Protein 3JS5 (pdb70)

Secondary structure (DSSP, 8-state):
-EEEEEEESSSSSHHHHHHHHHHHHHHHTT-TTTEEEEEEES--TTTTPBPPHHHHHHHHHTT-----B--B--TTHHHH-SEEEESSHHHHHHHHHHS-GGGGGGEEEGGGG-SSS--SS----TTS-HHHHHHHHHHHHHHHHHHHHHHHTT--

Solvent-accessible surface area: 7691 Å² total; p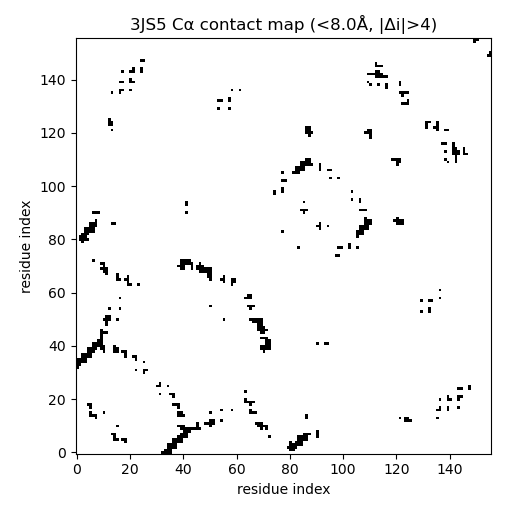er-residue (Å²): 98,45,72,0,0,0,0,2,90,12,1,9,6,7,0,1,0,0,16,10,0,0,101,78,8,5,101,83,70,164,33,84,104,84,11,98,12,41,4,0,0,15,49,61,181,44,106,51,77,91,2,16,68,72,0,76,128,2,0,160,85,68,52,24,142,5,97,13,111,2,59,25,13,74,96,53,6,4,138,79,19,49,37,0,0,1,2,18,53,108,2,43,129,71,0,35,114,97,7,64,136,123,38,70,117,28,8,54,48,0,15,99,9,27,99,107,38,198,36,105,63,0,41,72,5,81,200,44,51,77,82,28,0,57,96,0,0,49,0,0,59,19,0,0,67,25,0,1,72,65,13,75,100,60,127,67

Radius of gyration: 14.08 Å; Cα contacts (8 Å, |Δi|>4): 313; chains: 1; bounding box: 36×36×31 Å

Organism: Entamoeba histolytica (strain ATCC 30459 / HM-1:IMSS / ABRM) (NCBI:txid294381)

InterPro domains:
  IPR017867 Protein-tyrosine phosphatase, low molecular weight [PR00719] (3-20)
  IPR017867 Protein-tyrosine phosphatase, low molecular weight [PR00719] (46-62)
  IPR017867 Protein-tyrosine phosphatase, low molecular weight [PR00719] (79-94)
  IPR017867 Protein-tyrosine phosphatase, low molecular weight [PR00719] (121-136)
  IPR023485 Phosphotyrosine protein phosphatase I [PF01451] (2-152)
  IPR023485 Phosphotyrosine protein phosphatase I [SM00226] (1-149)
  IPR036196 Phosphotyrosine protein phosphatase I superfamily [SSF52788] (1-147)
  IPR052995 Low molecular weight protein-tyrosine-phosphatase [PTHR47439] (2-150)

Structure (mmCIF, N/CA/C/O backbone):
data_3JS5
#
_entry.id   3JS5
#
_cell.length_a   38.433
_cell.length_b   60.195
_cell.length_c   72.229
_cell.angle_alpha   90.000
_cell.angle_beta   90.000
_cell.angle_gamma   90.000
#
_symmetry.space_group_name_H-M   'P 21 21 21'
#
loop_
_entity.id
_entity.type
_entity.pdbx_description
1 polymer 'Protein tyrosine phosphatase'
2 non-polymer 'SODIUM ION'
3 non-polymer '4-(2-HYDROXYETHYL)-1-PIPERAZINE ETHANESULFONIC ACID'
4 water water
#
loop_
_atom_site.group_PDB
_atom_site.id
_atom_site.type_symbol
_atom_site.label_atom_id
_atom_site.label_alt_id
_atom_site.label_comp_id
_atom_site.label_asym_id
_atom_site.label_entity_id
_atom_site.label_seq_id
_atom_site.pdbx_PDB_ins_code
_atom_site.Cartn_x
_atom_site.Cartn_y
_atom_site.Cartn_z
_atom_site.occupancy
_atom_site.B_iso_or_equiv
_atom_site.auth_seq_id
_atom_site.auth_comp_id
_atom_site.auth_asym_id
_atom_site.auth_atom_id
_atom_site.pdbx_PDB_model_num
ATOM 1 N N . SER A 1 21 ? -12.582 -0.868 4.805 1.00 29.79 0 SER A N 1
ATOM 2 C CA . SER A 1 21 ? -11.831 -2.041 4.263 1.00 29.49 0 SER A CA 1
ATOM 3 C C . SER A 1 21 ? -11.711 -1.962 2.734 1.00 29.00 0 SER A C 1
ATOM 4 O O . SER A 1 21 ? -10.654 -1.581 2.214 1.00 29.83 0 SER A O 1
ATOM 7 N N . MET A 1 22 ? -12.787 -2.301 2.020 1.00 27.19 1 MET A N 1
ATOM 8 C CA . MET A 1 22 ? -12.809 -2.186 0.559 1.00 25.60 1 MET A CA 1
ATOM 9 C C . MET A 1 22 ? -13.087 -0.747 0.135 1.00 23.38 1 MET A C 1
ATOM 10 O O . MET A 1 22 ? -14.060 -0.148 0.575 1.00 22.63 1 MET A O 1
ATOM 15 N N . LYS A 1 23 ? -12.224 -0.206 -0.720 1.00 20.92 2 LYS A N 1
ATOM 16 C CA . LYS A 1 23 ? -12.267 1.209 -1.063 1.00 18.99 2 LYS A CA 1
ATOM 17 C C . LYS A 1 23 ? -12.543 1.404 -2.542 1.00 16.98 2 LYS A C 1
ATOM 18 O O . LYS A 1 23 ? -11.818 0.895 -3.397 1.00 16.37 2 LYS A O 1
ATOM 24 N N . LEU A 1 24 ? -13.600 2.154 -2.824 1.00 15.18 3 LEU A N 1
ATOM 25 C CA . LEU A 1 24 ? -14.115 2.317 -4.184 1.00 13.94 3 LEU A CA 1
ATOM 26 C C . LEU A 1 24 ? -14.005 3.776 -4.618 1.00 13.13 3 LEU A C 1
ATOM 27 O O . LEU A 1 24 ? -14.467 4.670 -3.913 1.00 13.13 3 LEU A O 1
ATOM 32 N N . LEU A 1 25 ? -13.387 4.013 -5.770 1.00 12.46 4 LEU A N 1
ATOM 33 C CA . LEU A 1 25 ? -13.213 5.369 -6.278 1.00 11.94 4 LEU A CA 1
ATOM 34 C C . LEU A 1 25 ? -13.971 5.530 -7.596 1.00 11.63 4 LEU A C 1
ATOM 35 O O . LEU A 1 25 ? -13.809 4.731 -8.517 1.00 11.50 4 LEU A O 1
ATOM 40 N N . PHE A 1 26 ? -14.787 6.571 -7.669 1.00 11.01 5 PHE A N 1
ATOM 41 C CA . PHE A 1 26 ? -15.573 6.868 -8.858 1.00 10.62 5 PHE A CA 1
ATOM 42 C C . PHE A 1 26 ? -15.007 8.101 -9.502 1.00 10.54 5 PHE A C 1
ATOM 43 O O . PHE A 1 26 ? -14.783 9.109 -8.834 1.00 10.15 5 PHE A O 1
ATOM 51 N N . VAL A 1 27 ? -14.743 8.013 -10.797 1.00 10.69 6 VAL A N 1
ATOM 52 C CA . VAL A 1 27 ? -13.978 9.059 -11.466 1.00 11.34 6 VAL A CA 1
ATOM 53 C C . VAL A 1 27 ? -14.699 9.588 -12.685 1.00 11.64 6 VAL A C 1
ATOM 54 O O . VAL A 1 27 ? -15.084 8.813 -13.560 1.00 11.96 6 VAL A O 1
ATOM 58 N N . CYS A 1 28 ? -14.877 10.909 -12.744 1.00 11.47 7 CYS A N 1
ATOM 59 C CA . CYS A 1 28 ? -15.274 11.562 -13.981 1.00 11.62 7 CYS A CA 1
ATOM 60 C C . CYS A 1 28 ? -14.220 12.608 -14.374 1.00 11.96 7 CYS A C 1
ATOM 61 O O . CYS A 1 28 ? -13.057 12.484 -14.001 1.00 11.47 7 CYS A O 1
ATOM 64 N N . LEU A 1 29 ? -14.631 13.611 -15.146 1.00 12.01 8 LEU A N 1
ATOM 65 C CA . LEU A 1 29 ? -13.719 14.642 -15.631 1.00 11.74 8 LEU A CA 1
ATOM 66 C C . LEU A 1 29 ? -13.533 15.759 -14.608 1.00 11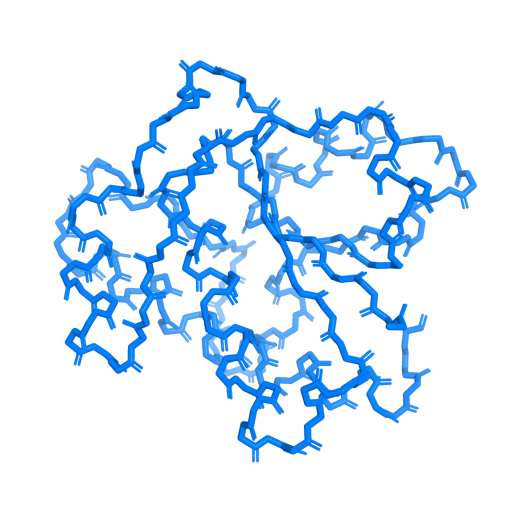.52 8 LEU A C 1
ATOM 67 O O . LEU A 1 29 ? -12.409 16.071 -14.209 1.00 11.43 8 LEU A O 1
ATOM 72 N N . GLY A 1 30 ? -14.641 16.360 -14.192 1.00 11.38 9 GLY A N 1
ATOM 73 C CA . GLY A 1 30 ? -14.596 17.508 -13.294 1.00 11.13 9 GLY A CA 1
ATOM 74 C C . GLY A 1 30 ? -14.850 17.198 -11.827 1.00 10.84 9 GLY A C 1
ATOM 75 O O . GLY A 1 30 ? -14.603 18.044 -10.969 1.00 10.78 9 GLY A O 1
ATOM 76 N N . ASN A 1 31 ? -15.347 15.996 -11.536 1.00 10.65 10 ASN A N 1
ATOM 77 C CA . ASN A 1 31 ? -15.765 15.622 -10.176 1.00 10.97 10 ASN A CA 1
ATOM 78 C C . ASN A 1 31 ? -16.773 16.644 -9.611 1.00 11.13 10 ASN A C 1
ATOM 79 O O . ASN A 1 31 ? -16.780 16.921 -8.406 1.00 11.21 10 ASN A O 1
ATOM 84 N N . ILE A 1 32 ? -17.616 17.199 -10.488 1.00 10.91 11 ILE A N 1
ATOM 85 C CA . ILE A 1 32 ? -18.710 18.082 -10.041 1.00 10.64 11 ILE A CA 1
ATOM 86 C C . ILE A 1 32 ? -20.117 17.594 -10.411 1.00 10.81 11 ILE A C 1
ATOM 87 O O . ILE A 1 32 ? -21.087 17.983 -9.758 1.00 10.91 11 ILE A O 1
ATOM 92 N N . CYS A 1 33 ? -20.239 16.764 -11.453 1.00 10.29 12 CYS A N 1
ATOM 93 C CA . CYS A 1 33 ? -21.546 16.198 -11.794 1.00 10.18 12 CYS A CA 1
ATOM 94 C C . CYS A 1 33 ? -21.616 14.690 -11.569 1.00 9.54 12 CYS A C 1
ATOM 95 O O . CYS A 1 33 ? -22.264 14.230 -10.632 1.00 9.67 12 CYS A O 1
ATOM 98 N N . ARG A 1 34 ? -20.925 13.935 -12.413 1.00 8.94 13 ARG A N 1
ATOM 99 C CA . ARG A 1 34 ? -21.154 12.502 -12.502 1.00 8.79 13 ARG A CA 1
ATOM 100 C C . ARG A 1 34 ? -20.609 11.698 -11.323 1.00 8.49 13 ARG A C 1
ATOM 101 O O . ARG A 1 34 ? -21.354 10.952 -10.682 1.00 7.77 13 ARG A O 1
ATOM 109 N N . SER A 1 35 ? -19.325 11.856 -11.021 1.00 8.37 14 SER A N 1
ATOM 110 C CA . SER A 1 35 ? -18.738 10.998 -10.009 1.00 8.70 14 SER A CA 1
ATOM 111 C C . SER A 1 35 ? -19.216 11.307 -8.589 1.00 8.35 14 SER A C 1
ATOM 112 O O . SER A 1 35 ? -19.299 10.383 -7.792 1.00 8.14 14 SER A O 1
ATOM 115 N N . PRO A 1 36 ? -19.542 12.592 -8.274 1.00 8.46 15 PRO A N 1
ATOM 116 C CA . PRO A 1 36 ? -20.193 12.837 -6.972 1.00 8.73 15 PRO A CA 1
ATOM 117 C C . PRO A 1 36 ? -21.533 12.098 -6.847 1.00 9.09 15 PRO A C 1
ATOM 118 O O . PRO A 1 36 ? -21.880 11.631 -5.756 1.00 8.79 15 PRO A O 1
ATOM 122 N N . ALA A 1 37 ? -22.275 12.002 -7.956 1.00 8.73 16 ALA A N 1
ATOM 123 C CA . ALA A 1 37 ? -23.539 11.280 -7.953 1.00 8.78 16 ALA A CA 1
ATOM 124 C C . ALA A 1 37 ? -23.281 9.781 -7.836 1.00 9.18 16 ALA A C 1
ATOM 125 O O . ALA A 1 37 ? -24.011 9.081 -7.126 1.00 8.78 16 ALA A O 1
ATOM 127 N N . ALA A 1 38 ? -22.230 9.296 -8.511 1.00 9.27 17 ALA A N 1
ATOM 128 C CA . ALA A 1 38 ? -21.815 7.890 -8.394 1.00 9.97 17 ALA A CA 1
ATOM 129 C C . ALA A 1 38 ? -21.476 7.546 -6.941 1.00 10.30 17 ALA A C 1
ATOM 130 O O . ALA A 1 38 ? -21.871 6.502 -6.433 1.00 10.91 17 ALA A O 1
ATOM 132 N N . GLU A 1 39 ? -20.729 8.426 -6.282 1.00 10.37 18 GLU A N 1
ATOM 133 C CA . GLU A 1 39 ? -20.403 8.231 -4.873 1.00 9.78 18 GLU A CA 1
ATOM 134 C C . GLU A 1 39 ? -21.663 8.164 -4.005 1.00 9.54 18 GLU A C 1
ATOM 135 O O . GLU A 1 39 ? -21.789 7.265 -3.157 1.00 9.72 18 GLU A O 1
ATOM 141 N N . ALA A 1 40 ? -22.588 9.104 -4.217 1.00 8.99 19 ALA A N 1
ATOM 142 C CA . ALA A 1 40 ? -23.815 9.157 -3.428 1.00 8.82 19 ALA A CA 1
ATOM 143 C C . ALA A 1 40 ? -24.685 7.924 -3.669 1.00 9.10 19 ALA A C 1
ATOM 144 O O . ALA A 1 40 ? -25.174 7.313 -2.720 1.00 8.75 19 ALA A O 1
ATOM 146 N N . VAL A 1 41 ? -24.854 7.550 -4.936 1.00 8.85 20 VAL A N 1
ATOM 147 C CA . VAL A 1 41 ? -25.685 6.389 -5.271 1.00 9.66 20 VAL A CA 1
ATOM 148 C C . VAL A 1 41 ? -25.074 5.109 -4.688 1.00 9.79 20 VAL A C 1
ATOM 149 O O . VAL A 1 41 ? -25.786 4.310 -4.056 1.00 9.84 20 VAL A O 1
ATOM 153 N N . MET A 1 42 ? -23.764 4.937 -4.874 1.00 9.96 21 MET A N 1
ATOM 154 C CA . MET A 1 42 ? -23.069 3.757 -4.358 1.00 10.83 21 MET A CA 1
ATOM 155 C C . MET A 1 42 ? -23.140 3.667 -2.832 1.00 10.83 21 MET A C 1
ATOM 156 O O . MET A 1 42 ? -23.382 2.588 -2.294 1.00 10.33 21 MET A O 1
ATOM 161 N N . LYS A 1 43 ? -22.939 4.793 -2.144 1.00 10.94 22 LYS A N 1
ATOM 162 C CA . LYS A 1 43 ? -23.107 4.834 -0.689 1.00 11.40 22 LYS A CA 1
ATOM 163 C C . LYS A 1 43 ? -24.487 4.335 -0.277 1.00 11.92 22 LYS A C 1
ATOM 164 O O . LYS A 1 43 ? -24.612 3.558 0.681 1.00 11.56 22 LYS A O 1
ATOM 170 N N . LYS A 1 44 ? -25.521 4.785 -0.993 1.00 12.18 23 LYS A N 1
ATOM 171 C CA . LYS A 1 44 ? -26.894 4.369 -0.705 1.00 13.14 23 LYS A CA 1
ATOM 172 C C . LYS A 1 44 ? -27.097 2.874 -0.932 1.00 12.71 23 LYS A C 1
ATOM 173 O O . LYS A 1 44 ? -27.720 2.200 -0.116 1.00 12.42 23 LYS A O 1
ATOM 179 N N . VAL A 1 45 ? -26.590 2.363 -2.054 1.00 13.25 24 VAL A N 1
ATOM 180 C CA . VAL A 1 45 ? -26.712 0.943 -2.370 1.00 13.32 24 VAL A CA 1
ATOM 181 C C . VAL A 1 45 ? -26.053 0.115 -1.263 1.00 13.77 24 VAL A C 1
ATOM 182 O O . VAL A 1 45 ? -26.638 -0.847 -0.754 1.00 13.46 24 VAL A O 1
ATOM 186 N N . ILE A 1 46 ? -24.848 0.516 -0.875 1.00 13.91 25 ILE A N 1
ATOM 187 C CA . ILE A 1 46 ? -24.119 -0.147 0.203 1.00 14.81 25 ILE A CA 1
ATOM 188 C C . ILE A 1 46 ? -24.905 -0.129 1.531 1.00 15.50 25 ILE A C 1
ATOM 189 O O . ILE A 1 46 ? -25.008 -1.156 2.224 1.00 15.45 25 ILE A O 1
ATOM 194 N N . GLN A 1 47 ? -25.459 1.029 1.881 1.00 16.09 26 GLN A N 1
ATOM 195 C CA . GLN A 1 47 ? -26.316 1.133 3.070 1.00 16.97 26 GLN A CA 1
ATOM 196 C C . GLN A 1 47 ? -27.544 0.217 2.968 1.00 17.33 26 GLN A C 1
ATOM 197 O O . GLN A 1 47 ? -27.889 -0.478 3.936 1.00 16.76 26 GLN A O 1
ATOM 203 N N . ASN A 1 48 ? -28.193 0.223 1.802 1.00 17.70 27 ASN A N 1
ATOM 204 C CA . ASN A 1 48 ? -29.348 -0.641 1.545 1.00 18.85 27 ASN A CA 1
ATOM 205 C C . ASN A 1 48 ? -29.012 -2.129 1.760 1.00 19.61 27 ASN A C 1
ATOM 206 O O . ASN A 1 48 ? -29.825 -2.892 2.303 1.00 19.81 27 ASN A O 1
ATOM 211 N N . HIS A 1 49 ? -27.803 -2.523 1.358 1.00 19.96 28 HIS A N 1
ATOM 212 C CA . HIS A 1 49 ? -27.341 -3.902 1.520 1.00 20.66 28 HIS A CA 1
ATOM 213 C C . HIS A 1 49 ? -26.657 -4.168 2.878 1.00 20.75 28 HIS A C 1
ATOM 214 O O . HIS A 1 49 ? -26.079 -5.231 3.080 1.00 20.67 28 HIS A O 1
ATOM 221 N N . HIS A 1 50 ? -26.731 -3.198 3.790 1.00 21.07 29 HIS A N 1
ATOM 222 C CA . HIS A 1 50 ? -26.115 -3.274 5.132 1.00 21.45 29 HIS A CA 1
ATOM 223 C C . HIS A 1 50 ? -24.604 -3.563 5.131 1.00 21.17 29 HIS A C 1
ATOM 224 O O . HIS A 1 50 ? -24.098 -4.343 5.941 1.00 20.57 29 HIS A O 1
ATOM 231 N N . LEU A 1 51 ? -23.884 -2.900 4.231 1.00 20.64 30 LEU A N 1
ATOM 232 C CA . LEU A 1 51 ? -22.456 -3.149 4.057 1.00 20.51 30 LEU A CA 1
ATOM 233 C C . LEU A 1 51 ? -21.602 -1.909 4.322 1.00 20.74 30 LEU A C 1
ATOM 234 O O . LEU A 1 51 ? -20.440 -1.856 3.923 1.00 20.27 30 LEU A O 1
ATOM 239 N N . THR A 1 52 ? -22.173 -0.924 5.015 1.00 21.39 31 THR A N 1
ATOM 240 C CA . THR A 1 52 ? -21.480 0.350 5.271 1.00 22.26 31 THR A CA 1
ATOM 241 C C . THR A 1 52 ? -20.142 0.195 5.987 1.00 22.48 31 THR A C 1
ATOM 242 O O . THR A 1 52 ? -19.198 0.919 5.680 1.00 22.73 31 THR A O 1
ATOM 246 N N . GLU A 1 53 ? -20.058 -0.752 6.921 1.00 22.70 32 GLU A N 1
ATOM 247 C CA . GLU A 1 53 ? -18.808 -1.032 7.640 1.00 23.02 32 GLU A CA 1
ATOM 248 C C . GLU A 1 53 ? -17.705 -1.579 6.725 1.00 22.97 32 GLU A C 1
ATOM 249 O O . GLU A 1 53 ? -16.523 -1.361 6.975 1.00 23.35 32 GLU A O 1
ATOM 251 N N . LYS A 1 54 ? -18.102 -2.261 5.654 1.00 22.62 33 LYS A N 1
ATOM 252 C CA . LYS A 1 54 ? -17.167 -2.945 4.748 1.00 22.34 33 LYS A CA 1
ATOM 253 C C . LYS A 1 54 ? -16.622 -2.083 3.590 1.00 21.93 33 LYS A C 1
ATOM 254 O O . LYS A 1 54 ? -15.520 -2.338 3.096 1.00 22.35 33 LYS A O 1
ATOM 260 N N . TYR A 1 55 ? -17.394 -1.092 3.146 1.00 20.97 34 TYR A N 1
ATOM 261 C CA . TYR A 1 55 ? -17.009 -0.276 1.989 1.00 20.23 34 TYR A CA 1
ATOM 262 C C . TYR A 1 55 ? -16.855 1.207 2.301 1.00 20.07 34 TYR A C 1
ATOM 263 O O . TYR A 1 55 ? -17.589 1.775 3.128 1.00 20.39 34 TYR A O 1
ATOM 272 N N . ILE A 1 56 ? -15.879 1.820 1.639 1.00 18.75 35 ILE A N 1
ATOM 273 C CA . ILE A 1 56 ? -15.710 3.266 1.647 1.00 17.97 35 ILE A CA 1
ATOM 274 C C . ILE A 1 56 ? -15.724 3.736 0.195 1.00 16.60 35 ILE A C 1
ATOM 275 O O . ILE A 1 56 ? -15.055 3.155 -0.661 1.00 16.18 35 ILE A O 1
ATOM 280 N N . CYS A 1 57 ? -16.497 4.783 -0.073 1.00 15.00 36 CYS A N 1
ATOM 281 C CA . CYS A 1 57 ? -16.575 5.342 -1.415 1.00 13.65 36 CYS A CA 1
ATOM 282 C C . CYS A 1 57 ? -15.969 6.720 -1.445 1.00 12.36 36 CYS A C 1
ATOM 283 O O . CYS A 1 57 ? -16.066 7.478 -0.481 1.00 11.67 36 CYS A O 1
ATOM 286 N N . ASP A 1 58 ? -15.372 7.055 -2.578 1.00 11.65 37 ASP A N 1
ATOM 287 C CA . ASP A 1 58 ? -14.873 8.410 -2.801 1.00 11.63 37 ASP A CA 1
ATOM 288 C C . ASP A 1 58 ? -15.047 8.706 -4.282 1.00 11.14 37 ASP A C 1
ATOM 289 O O . ASP A 1 58 ? -15.389 7.819 -5.066 1.00 11.22 37 ASP A O 1
ATOM 294 N N . SER A 1 59 ? -14.844 9.955 -4.664 1.00 11.14 38 SER A N 1
ATOM 295 C CA . SER A 1 59 ? -14.848 10.309 -6.074 1.00 11.34 38 SER A CA 1
ATOM 296 C C . SER A 1 59 ? -13.743 11.321 -6.351 1.00 11.65 38 SER A C 1
ATOM 297 O O . SER A 1 59 ? -13.231 11.973 -5.434 1.00 12.02 38 SER A O 1
ATOM 300 N N . ALA A 1 60 ? -13.364 11.431 -7.617 1.00 11.50 39 ALA A N 1
ATOM 301 C CA . ALA A 1 60 ? -12.310 12.353 -8.036 1.00 11.68 39 ALA A CA 1
ATOM 302 C C . ALA A 1 60 ? -12.457 12.602 -9.523 1.00 11.69 39 ALA A C 1
ATOM 303 O O . ALA A 1 60 ? -13.205 11.902 -10.198 1.00 11.74 39 ALA A O 1
ATOM 305 N N . GLY A 1 61 ? -11.739 13.594 -10.034 1.00 12.44 40 GLY A N 1
ATOM 306 C CA . GLY A 1 61 ? -11.808 13.929 -11.452 1.00 13.25 40 GLY A CA 1
ATOM 307 C C . GLY A 1 61 ? -10.438 13.777 -12.066 1.00 13.83 40 GLY A C 1
ATOM 308 O O . GLY A 1 61 ? -9.421 13.937 -11.380 1.00 13.81 40 GLY A O 1
ATOM 309 N N . THR A 1 62 ? -10.403 13.457 -13.355 1.00 13.92 41 THR A N 1
ATOM 310 C CA . THR A 1 62 ? -9.138 13.394 -14.075 1.00 14.39 41 THR A CA 1
ATOM 311 C C . THR A 1 62 ? -8.509 14.796 -14.202 1.00 15.11 41 THR A C 1
ATOM 312 O O . THR A 1 62 ? -7.280 14.932 -14.339 1.00 15.21 41 THR A O 1
ATOM 316 N N . CYS A 1 63 ? -9.360 15.822 -14.148 1.00 15.40 42 CYS A N 1
ATOM 317 C CA . CYS A 1 63 ? -8.947 17.218 -14.320 1.00 16.46 42 CYS A CA 1
ATOM 318 C C . CYS A 1 63 ? -9.095 17.978 -13.008 1.00 16.06 42 CYS A C 1
ATOM 319 O O . CYS A 1 63 ? -10.037 17.728 -12.248 1.00 15.86 42 CYS A O 1
ATOM 322 N N . SER A 1 64 ? -8.176 18.909 -12.745 1.00 15.96 43 SER A N 1
ATOM 323 C CA . SER A 1 64 ? -8.200 19.665 -11.497 1.00 15.81 43 SER A CA 1
ATOM 324 C C . SER A 1 64 ? -8.810 21.057 -11.644 1.00 15.73 43 SER A C 1
ATOM 325 O O . SER A 1 64 ? -8.764 21.851 -10.706 1.00 15.96 43 SER A O 1
ATOM 328 N N . TYR A 1 65 ? -9.384 21.362 -12.808 1.00 15.35 44 TYR A N 1
ATOM 329 C CA . TYR A 1 65 ? -9.860 22.726 -13.063 1.00 14.73 44 TYR A CA 1
ATOM 330 C C . TYR A 1 65 ? -10.885 23.172 -12.019 1.00 14.67 44 TYR A C 1
ATOM 331 O O . TYR A 1 65 ? -10.852 24.329 -11.551 1.00 13.92 44 TYR A O 1
ATOM 340 N N . HIS A 1 66 ? -11.772 22.245 -11.639 1.00 13.76 45 HIS A N 1
ATOM 341 C CA . HIS A 1 66 ? -12.837 22.530 -10.681 1.00 13.86 45 HIS A CA 1
ATOM 342 C C . HIS A 1 66 ? -12.479 22.204 -9.228 1.00 13.75 45 HIS A C 1
ATOM 343 O O . HIS A 1 66 ? -13.339 22.264 -8.357 1.00 13.90 45 HIS A O 1
ATOM 350 N N . GLU A 1 67 ? -11.222 21.862 -8.963 1.00 13.81 46 GLU A N 1
ATOM 351 C CA . GLU A 1 67 ? -10.801 21.475 -7.617 1.00 14.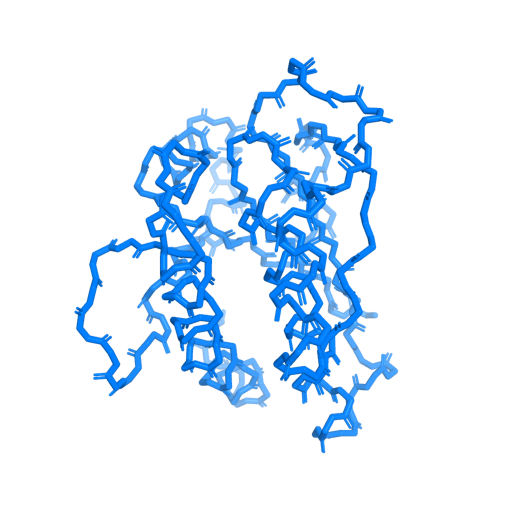22 46 GLU A CA 1
ATOM 352 C C . GLU A 1 67 ? -11.281 22.487 -6.569 1.00 14.18 46 GLU A C 1
ATOM 353 O O . GLU A 1 67 ? -11.111 23.694 -6.747 1.00 13.18 46 GLU A O 1
ATOM 359 N N . GLY A 1 68 ? -11.887 21.987 -5.491 1.00 14.20 47 GLY A N 1
ATOM 360 C CA . GLY A 1 68 ? -12.369 22.843 -4.396 1.00 14.33 47 GLY A CA 1
ATOM 361 C C . GLY A 1 68 ? -13.839 23.216 -4.525 1.00 14.88 47 GLY A C 1
ATOM 362 O O . GLY A 1 68 ? -14.432 23.780 -3.602 1.00 14.51 47 GLY A O 1
ATOM 363 N N . GLN A 1 69 ? -14.428 22.892 -5.674 1.00 14.35 48 GLN A N 1
ATOM 364 C CA . GLN A 1 69 ? -15.796 23.285 -6.006 1.00 14.97 48 GLN A CA 1
ATOM 365 C C . GLN A 1 69 ? -16.842 22.284 -5.487 1.00 14.45 48 GLN A C 1
ATOM 366 O O . GLN A 1 69 ? -16.653 21.077 -5.597 1.00 13.86 48 GLN A O 1
ATOM 372 N N . GLN A 1 70 ? -17.916 22.810 -4.905 1.00 13.67 49 GLN A N 1
ATOM 373 C CA . GLN A 1 70 ? -19.115 22.055 -4.544 1.00 14.29 49 GLN A CA 1
ATOM 374 C C . GLN A 1 70 ? -19.711 21.360 -5.772 1.00 13.36 49 GLN A C 1
ATOM 375 O O . GLN A 1 70 ? -19.597 21.875 -6.899 1.00 11.97 49 GLN A O 1
ATOM 381 N N . ALA A 1 71 ? -20.377 20.221 -5.551 1.00 11.68 50 ALA A N 1
ATOM 382 C CA . ALA A 1 71 ? -21.084 19.543 -6.628 1.00 11.15 50 ALA A CA 1
ATOM 383 C C . ALA A 1 71 ? -22.040 20.510 -7.319 1.00 11.10 50 ALA A C 1
ATOM 384 O O . ALA A 1 71 ? -22.599 21.408 -6.684 1.00 10.24 50 ALA A O 1
ATOM 386 N N . ASP A 1 72 ? -22.210 20.316 -8.620 1.00 10.85 51 ASP A N 1
ATOM 387 C CA . ASP A 1 72 ? -23.121 21.118 -9.427 1.00 11.30 51 ASP A CA 1
ATOM 388 C C . ASP A 1 72 ? -24.522 21.165 -8.792 1.00 11.25 51 ASP A C 1
ATOM 389 O O . ASP A 1 72 ? -25.089 20.121 -8.441 1.00 10.57 51 ASP A O 1
ATOM 394 N N . SER A 1 73 ? -25.059 22.380 -8.628 1.00 10.94 52 SER A N 1
ATOM 395 C CA . SER A 1 73 ? -26.346 22.594 -7.973 1.00 10.89 52 SER A CA 1
ATOM 396 C C . SER A 1 73 ? -27.487 21.796 -8.620 1.00 10.75 52 SER A C 1
ATOM 397 O O . SER A 1 73 ? -28.395 21.350 -7.923 1.00 10.45 52 SER A O 1
ATOM 400 N N . ARG A 1 74 ? -27.432 21.607 -9.942 1.00 10.66 53 ARG A N 1
ATOM 401 C CA . ARG A 1 74 ? -28.457 20.834 -10.642 1.00 10.98 53 ARG A CA 1
ATOM 402 C C . ARG A 1 74 ? -28.383 19.364 -10.257 1.00 10.67 53 ARG A C 1
ATOM 403 O O . ARG A 1 74 ? -29.422 18.698 -10.099 1.00 10.61 53 ARG A O 1
ATOM 411 N N . MET A 1 75 ? -27.164 18.854 -10.088 1.00 10.82 54 MET A N 1
ATOM 412 C CA . MET A 1 75 ? -27.006 17.455 -9.693 1.00 10.74 54 MET A CA 1
ATOM 413 C C . MET A 1 75 ? -27.426 17.283 -8.241 1.00 10.73 54 MET A C 1
ATOM 414 O O . MET A 1 75 ? -28.039 16.266 -7.886 1.00 11.29 54 MET A O 1
ATOM 419 N N . ARG A 1 76 ? -27.126 18.274 -7.406 1.00 10.56 55 ARG A N 1
ATOM 420 C CA . ARG A 1 76 ? -27.593 18.225 -6.026 1.00 11.22 55 ARG A CA 1
ATOM 421 C C . ARG A 1 76 ? -29.131 18.216 -5.990 1.00 10.59 55 ARG A C 1
ATOM 422 O O . ARG A 1 76 ? -29.726 17.403 -5.276 1.00 10.40 55 ARG A O 1
ATOM 430 N N . LYS A 1 77 ? -29.762 19.079 -6.791 1.00 10.53 56 LYS A N 1
ATOM 431 C CA . LYS A 1 77 ? -31.236 19.180 -6.846 1.00 10.14 56 LYS A CA 1
ATOM 432 C C . LYS A 1 77 ? -31.890 17.889 -7.367 1.00 10.30 56 LYS A C 1
ATOM 433 O O . LYS A 1 77 ? -32.788 17.321 -6.725 1.00 9.53 56 LYS A O 1
ATOM 439 N N . VAL A 1 78 ? -31.444 17.440 -8.538 1.00 10.04 57 VAL A N 1
ATOM 440 C CA . VAL A 1 78 ? -31.923 16.178 -9.105 1.00 10.58 57 VAL A CA 1
ATOM 441 C C . VAL A 1 78 ? -31.589 14.997 -8.168 1.00 10.18 57 VAL A C 1
ATOM 442 O O . VAL A 1 78 ? -32.422 14.116 -7.938 1.00 10.10 57 VAL A O 1
ATOM 446 N N . GLY A 1 79 ? -30.387 15.006 -7.601 1.00 10.45 58 GLY A N 1
ATOM 447 C CA . GLY A 1 79 ? -29.992 13.978 -6.636 1.00 10.15 58 GLY A CA 1
ATOM 448 C C . GLY A 1 79 ? -30.982 13.879 -5.492 1.00 10.26 58 GLY A C 1
ATOM 449 O O . GLY A 1 79 ? -31.455 12.784 -5.152 1.00 10.12 58 GLY A O 1
ATOM 450 N N . LYS A 1 80 ? -31.317 15.030 -4.915 1.00 10.03 59 LYS A N 1
ATOM 451 C CA . LYS A 1 80 ? -32.231 15.068 -3.783 1.00 10.04 59 LYS A CA 1
ATOM 452 C C . LYS A 1 80 ? -33.600 14.532 -4.183 1.00 10.25 59 LYS A C 1
ATOM 453 O O . LYS A 1 80 ? -34.187 13.727 -3.458 1.00 10.47 59 LYS A O 1
ATOM 459 N N . SER A 1 81 ? -34.098 14.964 -5.337 1.00 10.37 60 SER A N 1
ATOM 460 C CA . SER A 1 81 ? -35.419 14.525 -5.789 1.00 11.25 60 SER A CA 1
ATOM 461 C C . SER A 1 81 ? -35.442 13.008 -6.029 1.00 11.22 60 SER A C 1
ATOM 462 O O . SER A 1 81 ? -36.504 12.390 -5.955 1.00 11.74 60 SER A O 1
ATOM 465 N N . ARG A 1 82 ? -34.270 12.416 -6.272 1.00 10.31 61 ARG A N 1
ATOM 466 C CA . ARG A 1 82 ? -34.164 10.984 -6.539 1.00 10.75 61 ARG A CA 1
ATOM 467 C C . ARG A 1 82 ? -33.824 10.197 -5.272 1.00 11.06 61 ARG A C 1
ATOM 468 O O . ARG A 1 82 ? -33.735 8.974 -5.303 1.00 11.25 61 ARG A O 1
ATOM 476 N N . GLY A 1 83 ? -33.659 10.910 -4.158 1.00 11.26 62 GLY A N 1
ATOM 477 C CA . GLY A 1 83 ? -33.416 10.279 -2.865 1.00 11.97 62 GLY A CA 1
ATOM 478 C C . GLY A 1 83 ? -31.954 10.160 -2.445 1.00 12.22 62 GLY A C 1
ATOM 479 O O . GLY A 1 83 ? -31.630 9.332 -1.585 1.00 12.12 62 GLY A O 1
ATOM 480 N N . TYR A 1 84 ? -31.073 10.968 -3.045 1.00 11.68 63 TYR A N 1
ATOM 481 C CA . TYR A 1 84 ? -29.630 10.916 -2.757 1.00 12.37 63 TYR A CA 1
ATOM 482 C C . TYR A 1 84 ? -29.129 12.242 -2.223 1.00 12.66 63 TYR A C 1
ATOM 483 O O . TYR A 1 84 ? -29.665 13.305 -2.557 1.00 12.75 63 TYR A O 1
ATOM 492 N N . GLN A 1 85 ? -28.091 12.164 -1.396 1.00 12.64 64 GLN A N 1
ATOM 493 C CA . GLN A 1 85 ? -27.419 13.339 -0.875 1.00 13.06 64 GLN A CA 1
ATOM 494 C C . GLN A 1 85 ? -26.112 13.531 -1.643 1.00 12.67 64 GLN A C 1
ATOM 495 O O . GLN A 1 85 ? -25.095 12.889 -1.350 1.00 12.08 64 GLN A O 1
ATOM 501 N N . VAL A 1 86 ? -26.149 14.374 -2.667 1.00 12.44 65 VAL A N 1
ATOM 502 C CA . VAL A 1 86 ? -24.940 14.608 -3.463 1.00 13.19 65 VAL A CA 1
ATOM 503 C C . VAL A 1 86 ? -24.173 15.729 -2.786 1.00 13.65 65 VAL A C 1
ATOM 504 O O . VAL A 1 86 ? -24.598 16.888 -2.772 1.00 13.67 65 VAL A O 1
ATOM 508 N N . ASP A 1 87 ? -23.058 15.361 -2.179 1.00 14.21 66 ASP A N 1
ATOM 509 C CA . ASP A 1 87 ? -22.299 16.311 -1.396 1.00 15.81 66 ASP A CA 1
ATOM 510 C C . ASP A 1 87 ? -20.839 15.967 -1.578 1.00 15.67 66 ASP A C 1
ATOM 511 O O . ASP A 1 87 ? -20.338 15.009 -0.999 1.00 16.93 66 ASP A O 1
ATOM 516 N N . SER A 1 88 ? -20.183 16.702 -2.457 1.00 15.45 67 SER A N 1
ATOM 517 C CA A SER A 1 88 ? -18.769 16.484 -2.741 0.50 14.69 67 SER A CA 1
ATOM 518 C CA B SER A 1 88 ? -18.766 16.492 -2.686 0.50 15.26 67 SER A CA 1
ATOM 519 C C . SER A 1 88 ? -18.072 17.820 -2.912 1.00 14.71 67 SER A C 1
ATOM 520 O O . SER A 1 88 ? -18.712 18.822 -3.249 1.00 14.92 67 SER A O 1
ATOM 525 N N . ILE A 1 89 ? -16.765 17.810 -2.694 1.00 14.30 68 ILE A N 1
ATOM 526 C CA . ILE A 1 89 ? -15.886 18.913 -3.030 1.00 14.14 68 ILE A CA 1
ATOM 527 C C . ILE A 1 89 ? -14.951 18.327 -4.083 1.00 13.30 68 ILE A C 1
ATOM 528 O O . ILE A 1 89 ? -14.245 17.354 -3.810 1.00 12.75 68 ILE A O 1
ATOM 533 N N . SER A 1 90 ? -14.967 18.893 -5.288 1.00 12.86 69 SER A N 1
ATOM 534 C CA . SER A 1 90 ? -14.162 18.378 -6.397 1.00 12.89 69 SER A CA 1
ATOM 535 C C . SER A 1 90 ? -12.692 18.194 -6.039 1.00 12.90 69 SER A C 1
ATOM 536 O O . SER A 1 90 ? -12.074 19.067 -5.434 1.00 12.94 69 SER A O 1
ATOM 539 N N . ARG A 1 91 ? -12.137 17.044 -6.406 1.00 13.43 70 ARG A N 1
ATOM 540 C CA . ARG A 1 91 ? -10.712 16.808 -6.235 1.00 13.67 70 ARG A CA 1
ATOM 541 C C . ARG A 1 91 ? -10.164 16.033 -7.423 1.00 13.67 70 ARG A C 1
ATOM 542 O O . ARG A 1 91 ? -10.903 15.256 -8.054 1.00 13.50 70 ARG A O 1
ATOM 550 N N . PRO A 1 92 ? -8.870 16.250 -7.741 1.00 13.75 71 PRO A N 1
ATOM 551 C CA . PRO A 1 92 ? -8.268 15.518 -8.835 1.00 14.15 71 PRO A CA 1
ATOM 552 C C . PRO A 1 92 ? -7.786 14.152 -8.390 1.00 14.48 71 PRO A C 1
ATOM 553 O O . PRO A 1 92 ? -7.477 13.944 -7.206 1.00 14.56 71 PRO A O 1
ATOM 557 N N . VAL A 1 93 ? -7.723 13.234 -9.346 1.00 14.23 72 VAL A N 1
ATOM 558 C CA . VAL A 1 93 ? -7.064 11.957 -9.138 1.00 14.74 72 VAL A CA 1
ATOM 559 C C . VAL A 1 93 ? -5.570 12.230 -8.895 1.00 14.87 72 VAL A C 1
ATOM 560 O O . VAL A 1 93 ? -4.942 13.010 -9.622 1.00 13.87 72 VAL A O 1
ATOM 564 N N . VAL A 1 94 ? -5.017 11.591 -7.870 1.00 15.28 73 VAL A N 1
ATOM 565 C CA . VAL A 1 94 ? -3.573 11.666 -7.614 1.00 15.97 73 VAL A CA 1
ATOM 566 C C . VAL A 1 94 ? -2.978 10.277 -7.779 1.00 16.47 73 VAL A C 1
ATOM 567 O O . VAL A 1 94 ? -3.715 9.279 -7.750 1.00 15.96 73 VAL A O 1
ATOM 571 N N . SER A 1 95 ? -1.654 10.195 -7.940 1.00 16.63 74 SER A N 1
ATOM 572 C CA . SER A 1 95 ? -1.015 8.908 -8.222 1.00 16.87 74 SER A CA 1
ATOM 573 C C . SER A 1 95 ? -1.307 7.834 -7.171 1.00 17.24 74 SER A C 1
ATOM 574 O O . SER A 1 95 ? -1.443 6.659 -7.514 1.00 17.12 74 SER A O 1
ATOM 577 N N . SER A 1 96 ? -1.423 8.233 -5.907 1.00 17.49 75 SER A N 1
ATOM 578 C CA . SER A 1 96 ? -1.653 7.267 -4.822 1.00 18.77 75 SER A CA 1
ATOM 579 C C . SER A 1 96 ? -3.045 6.623 -4.845 1.00 18.86 75 SER A C 1
ATOM 580 O O . SER A 1 96 ? -3.269 5.599 -4.195 1.00 19.21 75 SER A O 1
ATOM 583 N N . ASP A 1 97 ? -3.977 7.222 -5.584 1.00 19.17 76 ASP A N 1
ATOM 584 C CA . ASP A 1 97 ? -5.307 6.626 -5.753 1.00 18.85 76 ASP A CA 1
ATOM 585 C C . ASP A 1 97 ? -5.240 5.238 -6.380 1.00 19.12 76 ASP A C 1
ATOM 586 O O . ASP A 1 97 ? -6.034 4.364 -6.031 1.00 18.33 76 ASP A O 1
ATOM 591 N N . PHE A 1 98 ? -4.282 5.037 -7.287 1.00 19.56 77 PHE A N 1
ATOM 592 C CA . PHE A 1 98 ? -4.121 3.756 -7.988 1.00 20.36 77 PHE A CA 1
ATOM 593 C C . PHE A 1 98 ? -3.665 2.648 -7.050 1.00 20.52 77 PHE A C 1
ATOM 594 O O . PHE A 1 98 ? -3.976 1.469 -7.263 1.00 20.82 77 PHE A O 1
ATOM 602 N N . LYS A 1 99 ? -2.947 3.041 -6.004 1.00 20.45 78 LYS A N 1
ATOM 603 C CA . LYS A 1 99 ? -2.459 2.107 -4.999 1.00 20.71 78 LYS A CA 1
ATOM 604 C C . LYS A 1 99 ? -3.472 1.944 -3.870 1.00 20.31 78 LYS A C 1
ATOM 605 O O . LYS A 1 99 ? -3.730 0.830 -3.435 1.00 20.68 78 LYS A O 1
ATOM 611 N N . ASN A 1 100 ? -4.050 3.053 -3.416 1.00 20.20 79 ASN A N 1
ATOM 612 C CA . ASN A 1 100 ? -4.870 3.065 -2.200 1.00 20.15 79 ASN A CA 1
ATOM 613 C C . ASN A 1 100 ? -6.310 2.567 -2.363 1.00 19.89 79 ASN A C 1
ATOM 614 O O . ASN A 1 100 ? -6.864 1.973 -1.439 1.00 20.40 79 ASN A O 1
ATOM 619 N N . PHE A 1 101 ? -6.910 2.797 -3.526 1.00 18.97 80 PHE A N 1
ATOM 620 C CA . PHE A 1 101 ? -8.233 2.237 -3.803 1.00 17.90 80 PHE A CA 1
ATOM 621 C C . PHE A 1 101 ? -8.161 0.815 -4.377 1.00 17.73 80 PHE A C 1
ATOM 622 O O . PHE A 1 101 ? -7.202 0.462 -5.074 1.00 17.53 80 PHE A O 1
ATOM 630 N N . ASP A 1 102 ? -9.173 0.010 -4.059 1.00 17.12 81 ASP A N 1
ATOM 631 C CA . ASP A 1 102 ? -9.252 -1.381 -4.490 1.00 16.97 81 ASP A CA 1
ATOM 632 C C . ASP A 1 102 ? -9.797 -1.490 -5.903 1.00 16.80 81 ASP A C 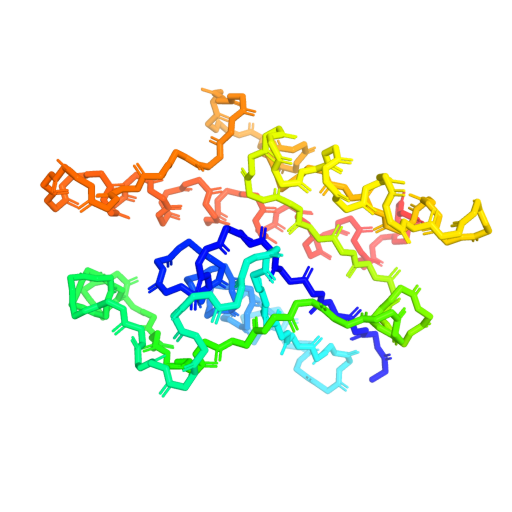1
ATOM 633 O O . ASP A 1 102 ? -9.348 -2.331 -6.689 1.00 16.57 81 ASP A O 1
ATOM 638 N N . TYR A 1 103 ? -10.799 -0.656 -6.196 1.00 16.00 82 TYR A N 1
ATOM 639 C CA . TYR A 1 103 ? -11.411 -0.575 -7.506 1.00 15.60 82 TYR A CA 1
ATOM 640 C C . TYR A 1 103 ? -11.688 0.880 -7.856 1.00 15.09 82 TYR A C 1
ATOM 641 O O . TYR A 1 103 ? -11.997 1.699 -6.976 1.00 14.75 82 TYR A O 1
ATOM 650 N N . ILE A 1 104 ? -11.554 1.185 -9.145 1.00 14.45 83 ILE A N 1
ATOM 651 C CA . ILE A 1 104 ? -11.721 2.531 -9.668 1.00 13.49 83 ILE A CA 1
ATOM 652 C C . ILE A 1 104 ? -12.652 2.469 -10.882 1.00 13.50 83 ILE A C 1
ATOM 653 O O . ILE A 1 104 ? -12.425 1.690 -11.802 1.00 13.46 83 ILE A O 1
ATOM 658 N N . PHE A 1 105 ? -13.700 3.294 -10.869 1.00 13.05 84 PHE A N 1
ATOM 659 C CA . PHE A 1 105 ? -14.761 3.249 -11.868 1.00 12.80 84 PHE A CA 1
ATOM 660 C C . PHE A 1 105 ? -14.865 4.536 -12.669 1.00 13.11 84 PHE A C 1
ATOM 661 O O . PHE A 1 105 ? -15.148 5.611 -12.114 1.00 13.39 84 PHE A O 1
ATOM 669 N N . ALA A 1 106 ? -14.646 4.413 -13.977 1.00 12.83 85 ALA A N 1
ATOM 670 C CA . ALA A 1 106 ? -14.665 5.550 -14.889 1.00 12.99 85 ALA A CA 1
ATOM 671 C C . ALA A 1 106 ? -16.082 5.796 -15.400 1.00 12.94 85 ALA A C 1
ATOM 672 O O . ALA A 1 106 ? -16.800 4.853 -15.745 1.00 13.12 85 ALA A O 1
ATOM 674 N N . MET A 1 107 ? -16.478 7.064 -15.441 1.00 12.90 86 MET A N 1
ATOM 675 C CA . MET A 1 107 ? -17.831 7.413 -15.869 1.00 13.49 86 MET A CA 1
ATOM 676 C C . MET A 1 107 ? -17.986 7.269 -17.386 1.00 13.65 86 MET A C 1
ATOM 677 O O . MET A 1 107 ? -19.020 6.811 -17.874 1.00 13.86 86 MET A O 1
ATOM 682 N N . ASP A 1 108 ? -16.952 7.642 -18.128 1.00 14.30 87 ASP A N 1
ATOM 683 C CA . ASP A 1 108 ? -16.985 7.472 -19.582 1.00 14.25 87 ASP A CA 1
ATOM 684 C C . ASP A 1 108 ? -15.651 6.933 -20.134 1.00 14.65 87 ASP A C 1
ATOM 685 O O . ASP A 1 108 ? -14.697 6.719 -19.377 1.00 14.25 87 ASP A O 1
ATOM 690 N N . ASN A 1 109 ? -15.595 6.711 -21.446 1.00 14.81 88 ASN A N 1
ATOM 691 C CA . ASN A 1 109 ? -14.395 6.173 -22.083 1.00 15.40 88 ASN A CA 1
ATOM 692 C C . ASN A 1 109 ? -13.191 7.100 -21.949 1.00 15.33 88 ASN A C 1
ATOM 693 O O . ASN A 1 109 ? -12.079 6.641 -21.705 1.00 15.42 88 ASN A O 1
ATOM 698 N N . ASP A 1 110 ? -13.421 8.402 -22.097 1.00 15.74 89 ASP A N 1
ATOM 699 C CA . ASP A 1 110 ? -12.361 9.392 -21.891 1.00 15.91 89 ASP A CA 1
ATOM 700 C C . ASP A 1 110 ? -11.716 9.231 -20.517 1.00 15.42 89 ASP A C 1
ATOM 701 O O . ASP A 1 110 ? -10.487 9.149 -20.415 1.00 14.55 89 ASP A O 1
ATOM 706 N N . ASN A 1 111 ? -12.545 9.174 -19.465 1.00 15.31 90 ASN A N 1
ATOM 707 C CA . ASN A 1 111 ? -12.040 8.992 -18.097 1.00 15.04 90 ASN A CA 1
ATOM 708 C C . ASN A 1 111 ? -11.249 7.691 -17.975 1.00 15.35 90 ASN A C 1
ATOM 709 O O . ASN A 1 111 ? -10.198 7.658 -17.357 1.00 15.38 90 ASN A O 1
ATOM 714 N N . TYR A 1 112 ? -11.789 6.630 -18.570 1.00 16.01 91 TYR A N 1
ATOM 715 C CA . TYR A 1 112 ? -11.211 5.290 -18.521 1.00 17.03 91 TYR A CA 1
ATOM 716 C C . TYR A 1 112 ? -9.780 5.238 -19.072 1.00 17.40 91 TYR A C 1
ATOM 717 O O . TYR A 1 112 ? -8.864 4.742 -18.407 1.00 16.76 91 TYR A O 1
ATOM 726 N N . TYR A 1 113 ? -9.598 5.762 -20.281 1.00 18.50 92 TYR A N 1
ATOM 727 C CA . TYR A 1 113 ? -8.279 5.780 -20.915 1.00 19.70 92 TYR A CA 1
ATOM 728 C C . TYR A 1 113 ? -7.292 6.729 -20.241 1.00 19.84 92 TYR A C 1
ATOM 729 O O . TYR A 1 113 ? -6.107 6.414 -20.147 1.00 19.91 92 TYR A O 1
ATOM 738 N N . GLU A 1 114 ? -7.788 7.867 -19.757 1.00 20.33 93 GLU A N 1
ATOM 739 C CA . GLU A 1 114 ? -6.989 8.796 -18.949 1.00 21.01 93 GLU A CA 1
ATOM 740 C C . GLU A 1 114 ? -6.438 8.128 -17.702 1.00 20.59 93 GLU A C 1
ATOM 741 O O . GLU A 1 114 ? -5.244 8.217 -17.418 1.00 20.46 93 GLU A O 1
ATOM 747 N N . LEU A 1 115 ? -7.322 7.467 -16.961 1.00 20.29 94 LEU A N 1
ATOM 748 C CA . LEU A 1 115 ? -6.926 6.667 -15.807 1.00 20.20 94 LEU A CA 1
ATOM 749 C C . LEU A 1 115 ? -5.879 5.605 -16.168 1.00 20.29 94 LEU A C 1
ATOM 750 O O . LEU A 1 115 ? -4.863 5.485 -15.485 1.00 20.26 94 LEU A O 1
ATOM 755 N N . LEU A 1 116 ? -6.130 4.846 -17.237 1.00 20.68 95 LEU A N 1
ATOM 756 C CA . LEU A 1 116 ? -5.223 3.773 -17.659 1.00 21.11 95 LEU A CA 1
ATOM 757 C C . LEU A 1 116 ? -3.864 4.316 -18.095 1.00 21.82 95 LEU A C 1
ATOM 758 O O . LEU A 1 116 ? -2.829 3.688 -17.857 1.00 21.89 95 LEU A O 1
ATOM 763 N N . ASP A 1 117 ? -3.888 5.484 -18.732 1.00 22.39 96 ASP A N 1
ATOM 764 C CA . ASP A 1 117 ? -2.681 6.174 -19.171 1.00 23.38 96 ASP A CA 1
ATOM 765 C C . ASP A 1 117 ? -1.772 6.514 -17.991 1.00 23.50 96 ASP A C 1
ATOM 766 O O . ASP A 1 117 ? -0.546 6.519 -18.126 1.00 23.09 96 ASP A O 1
ATOM 771 N N . ARG A 1 118 ? -2.388 6.788 -16.841 1.00 23.80 97 ARG A N 1
ATOM 772 C CA . ARG A 1 118 ? -1.683 7.246 -15.650 1.00 24.31 97 ARG A CA 1
ATOM 773 C C . ARG A 1 118 ? -1.445 6.129 -14.640 1.00 24.41 97 ARG A C 1
ATOM 774 O O . ARG A 1 118 ? -0.666 6.285 -13.696 1.00 24.59 97 ARG A O 1
ATOM 782 N N . CYS A 1 119 ? -2.092 4.993 -14.855 1.00 24.58 98 CYS A N 1
ATOM 783 C CA . CYS A 1 119 ? -2.027 3.891 -13.902 1.00 24.90 98 CYS A CA 1
ATOM 784 C C . CYS A 1 119 ? -0.839 2.950 -14.158 1.00 25.21 98 CYS A C 1
ATOM 785 O O . CYS A 1 119 ? -0.671 2.449 -15.278 1.00 25.14 98 CYS A O 1
ATOM 788 N N . PRO A 1 120 ? -0.019 2.704 -13.114 1.00 25.53 99 PRO A N 1
ATOM 789 C CA . PRO A 1 120 ? 1.018 1.677 -13.196 1.00 25.93 99 PRO A CA 1
ATOM 790 C C . PRO A 1 120 ? 0.402 0.341 -13.600 1.00 26.35 99 PRO A C 1
ATOM 791 O O . PRO A 1 120 ? -0.747 0.050 -13.232 1.00 26.24 99 PRO A O 1
ATOM 795 N N . GLU A 1 121 ? 1.164 -0.446 -14.354 1.00 26.42 100 GLU A N 1
ATOM 796 C CA . GLU A 1 121 ? 0.701 -1.710 -14.927 1.00 26.91 100 GLU A CA 1
ATOM 797 C C . GLU A 1 121 ? 0.113 -2.662 -13.878 1.00 26.80 100 GLU A C 1
ATOM 798 O O . GLU A 1 121 ? -0.848 -3.395 -14.153 1.00 26.58 100 GLU A O 1
ATOM 804 N N . GLN A 1 122 ? 0.696 -2.636 -12.680 1.00 26.42 101 GLN A N 1
ATOM 805 C CA . GLN A 1 122 ? 0.327 -3.563 -11.614 1.00 26.40 101 GLN A CA 1
ATOM 806 C C . GLN A 1 122 ? -1.025 -3.236 -10.975 1.00 25.85 101 GLN A C 1
ATOM 807 O O . GLN A 1 122 ? -1.579 -4.062 -10.252 1.00 25.91 101 GLN A O 1
ATOM 813 N N . TYR A 1 123 ? -1.540 -2.034 -11.229 1.00 25.04 102 TYR A N 1
ATOM 814 C CA . TYR A 1 123 ? -2.847 -1.632 -10.687 1.00 24.59 102 TYR A CA 1
ATOM 815 C C . TYR A 1 123 ? -3.918 -1.472 -11.765 1.00 23.78 102 TYR A C 1
ATOM 816 O O . TYR A 1 123 ? -5.072 -1.184 -11.447 1.00 23.16 102 TYR A O 1
ATOM 825 N N . LYS A 1 124 ? -3.545 -1.668 -13.030 1.00 23.08 103 LYS A N 1
ATOM 826 C CA . LYS A 1 124 ? -4.481 -1.454 -14.137 1.00 22.80 103 LYS A CA 1
ATOM 827 C C . LYS A 1 124 ? -5.742 -2.306 -14.039 1.00 22.27 103 LYS A C 1
ATOM 828 O O . LYS A 1 124 ? -6.810 -1.894 -14.505 1.00 21.98 103 LYS A O 1
ATOM 834 N N . GLN A 1 125 ? -5.618 -3.476 -13.415 1.00 21.37 104 GLN A N 1
ATOM 835 C CA . GLN A 1 125 ? -6.748 -4.395 -13.270 1.00 21.41 104 GLN A CA 1
ATOM 836 C C . GLN A 1 125 ? -7.840 -3.855 -12.325 1.00 20.02 104 GLN A C 1
ATOM 837 O O . GLN A 1 125 ? -8.953 -4.368 -12.310 1.00 19.91 104 GLN A O 1
ATOM 843 N N . LYS A 1 126 ? -7.502 -2.827 -11.546 1.00 19.12 105 LYS A N 1
ATOM 844 C CA . LYS A 1 126 ? -8.449 -2.173 -10.630 1.00 17.75 105 LYS A CA 1
ATOM 845 C C . LYS A 1 126 ? -9.476 -1.302 -11.348 1.00 17.41 105 LYS A C 1
ATOM 846 O O . LYS A 1 126 ? -10.528 -0.978 -10.786 1.00 17.43 105 LYS A O 1
ATOM 852 N N . ILE A 1 127 ? -9.151 -0.901 -12.572 1.00 17.14 106 ILE A N 1
ATOM 853 C CA . ILE A 1 127 ? -9.917 0.110 -13.297 1.00 16.54 106 ILE A CA 1
ATOM 854 C C . ILE A 1 127 ? -10.988 -0.513 -14.185 1.00 16.46 106 ILE A C 1
ATOM 855 O O . ILE A 1 127 ? -10.712 -1.400 -14.997 1.00 15.99 106 ILE A O 1
ATOM 860 N N . PHE A 1 128 ? -12.206 -0.008 -14.030 1.00 15.70 107 PHE A N 1
ATOM 861 C CA . PHE A 1 128 ? -13.353 -0.492 -14.773 1.00 15.50 107 PHE A CA 1
ATOM 862 C C . PHE A 1 128 ? -14.158 0.674 -15.330 1.00 15.20 107 PHE A C 1
ATOM 863 O O . PHE A 1 128 ? -14.139 1.779 -14.778 1.00 14.87 107 PHE A O 1
ATOM 871 N N . LYS A 1 129 ? -14.877 0.417 -16.415 1.00 14.70 108 LYS A N 1
ATOM 872 C CA . LYS A 1 129 ? -15.910 1.339 -16.868 1.00 14.73 108 LYS A CA 1
ATOM 873 C C . LYS A 1 129 ? -17.130 1.117 -15.988 1.00 14.62 108 LYS A C 1
ATOM 874 O O . LYS A 1 129 ? -17.570 -0.027 -15.812 1.00 14.87 108 LYS A O 1
ATOM 880 N N . MET A 1 130 ? -17.676 2.199 -15.440 1.00 13.83 109 MET A N 1
ATOM 881 C CA . MET A 1 130 ? -18.923 2.120 -14.665 1.00 13.41 109 MET A CA 1
ATOM 882 C C . MET A 1 130 ? -20.004 1.357 -15.418 1.00 12.90 109 MET A C 1
ATOM 883 O O . MET A 1 130 ? -20.691 0.508 -14.832 1.00 12.45 109 MET A O 1
ATOM 888 N N . VAL A 1 131 ? -20.153 1.649 -16.715 1.00 12.40 110 VAL A N 1
ATOM 889 C CA . VAL A 1 131 ? -21.256 1.070 -17.476 1.00 12.31 110 VAL A CA 1
ATOM 890 C C . VAL A 1 131 ? -21.119 -0.441 -17.706 1.00 12.60 110 VAL A C 1
ATOM 891 O O . VAL A 1 131 ? -22.086 -1.103 -18.093 1.00 12.22 110 VAL A O 1
ATOM 895 N N . ASP A 1 132 ? -19.926 -0.986 -17.477 1.00 12.45 111 ASP A N 1
ATOM 896 C CA . ASP A 1 132 ? -19.736 -2.417 -17.655 1.00 12.70 111 ASP A CA 1
ATOM 897 C C . ASP A 1 132 ? -20.415 -3.213 -16.543 1.00 12.42 111 ASP A C 1
ATOM 898 O O . ASP A 1 132 ? -20.367 -4.433 -16.540 1.00 11.90 111 ASP A O 1
ATOM 903 N N . PHE A 1 133 ? -21.064 -2.499 -15.614 1.00 11.84 112 PHE A N 1
ATOM 904 C CA . PHE A 1 133 ? -21.901 -3.110 -14.579 1.00 11.49 112 PHE A CA 1
ATOM 905 C C . PHE A 1 133 ? -23.399 -2.880 -14.806 1.00 11.65 112 PHE A C 1
ATOM 906 O O . PHE A 1 133 ? -24.219 -3.366 -14.039 1.00 11.49 112 PHE A O 1
ATOM 914 N N . CYS A 1 134 ? -23.760 -2.168 -15.874 1.00 12.03 113 CYS A N 1
ATOM 915 C CA . CYS A 1 134 ? -25.178 -2.040 -16.261 1.00 12.30 113 CYS A CA 1
ATOM 916 C C . CYS A 1 134 ? -25.761 -3.362 -16.739 1.00 12.80 113 CYS A C 1
ATOM 917 O O . CYS A 1 134 ? -25.145 -4.065 -17.540 1.00 12.83 113 CYS A O 1
ATOM 920 N N . THR A 1 135 ? -26.961 -3.681 -16.263 1.00 12.82 114 THR A N 1
ATOM 921 C CA . THR A 1 135 ? -27.644 -4.897 -16.688 1.00 13.22 114 THR A CA 1
ATOM 922 C C . THR A 1 135 ? -28.981 -4.573 -17.345 1.00 13.43 114 THR A C 1
ATOM 923 O O . THR A 1 135 ? -29.639 -5.460 -17.887 1.00 12.71 114 THR A O 1
ATOM 927 N N . THR A 1 136 ? -29.388 -3.305 -17.290 1.00 13.56 115 THR A N 1
ATOM 928 C CA . THR A 1 136 ? -30.707 -2.923 -17.788 1.00 14.12 115 THR A CA 1
ATOM 929 C C . THR A 1 136 ? -30.601 -1.844 -18.845 1.00 13.69 115 THR A C 1
ATOM 930 O O . THR A 1 136 ? -31.100 -1.995 -19.963 1.00 13.45 115 THR A O 1
ATOM 934 N N . ILE A 1 137 ? -29.947 -0.74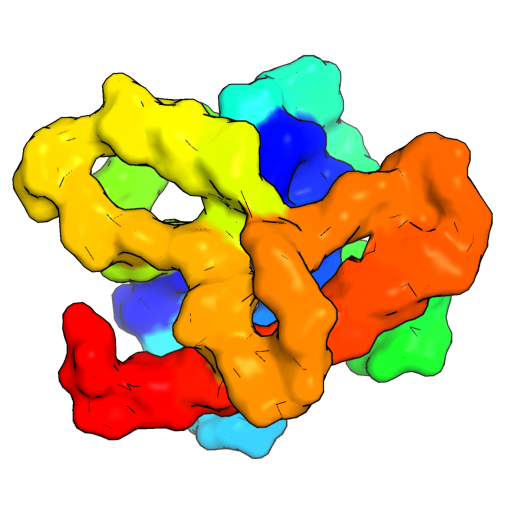9 -18.483 1.00 13.70 116 ILE A N 1
ATOM 935 C CA . ILE A 1 137 ? -29.777 0.351 -19.413 1.00 13.95 116 ILE A CA 1
ATOM 936 C C . ILE A 1 137 ? -28.635 0.031 -20.372 1.00 14.02 116 ILE A C 1
ATOM 937 O O . ILE A 1 137 ? -27.517 -0.276 -19.951 1.00 14.30 116 ILE A O 1
ATOM 942 N N . LYS A 1 138 ? -28.930 0.099 -21.664 1.00 13.74 117 LYS A N 1
ATOM 943 C CA . LYS A 1 138 ? -27.914 -0.104 -22.686 1.00 13.74 117 LYS A CA 1
ATOM 944 C C . LYS A 1 138 ? -27.322 1.261 -22.987 1.00 13.52 117 LYS A C 1
ATOM 945 O O . LYS A 1 138 ? -28.002 2.141 -23.521 1.00 13.21 117 LYS A O 1
ATOM 951 N N . THR A 1 139 ? -26.063 1.435 -22.598 1.00 13.11 118 THR A N 1
ATOM 952 C CA . THR A 1 139 ? -25.358 2.706 -22.754 1.00 13.23 118 THR A CA 1
ATOM 953 C C . THR A 1 139 ? -23.850 2.431 -22.798 1.00 13.27 118 THR A C 1
ATOM 954 O O . THR A 1 139 ? -23.372 1.486 -22.175 1.00 13.57 118 THR A O 1
ATOM 958 N N . THR A 1 140 ? -23.106 3.253 -23.527 1.00 12.93 119 THR A N 1
ATOM 959 C CA . THR A 1 140 ? -21.662 3.075 -23.602 1.00 13.12 119 THR A CA 1
ATOM 960 C C . THR A 1 140 ? -20.929 3.899 -22.548 1.00 12.88 119 THR A C 1
ATOM 961 O O . THR A 1 140 ? -19.713 3.742 -22.364 1.00 12.86 119 THR A O 1
ATOM 965 N N . GLU A 1 141 ? -21.657 4.780 -21.862 1.00 12.97 120 GLU A N 1
ATOM 966 C CA . GLU A 1 141 ? -21.043 5.711 -20.914 1.00 12.97 120 GLU A CA 1
ATOM 967 C C . GLU A 1 141 ? -22.078 6.297 -19.956 1.00 12.44 120 GLU A C 1
ATOM 968 O O . GLU A 1 141 ? -23.279 6.215 -20.197 1.00 12.45 120 GLU A O 1
ATOM 974 N N . VAL A 1 142 ? -21.595 6.904 -18.882 1.00 11.88 121 VAL A N 1
ATOM 975 C CA . VAL A 1 142 ? -22.427 7.804 -18.077 1.00 11.83 121 VAL A CA 1
ATOM 976 C C . VAL A 1 142 ? -22.255 9.188 -18.716 1.00 11.82 121 VAL A C 1
ATOM 977 O O . VAL A 1 142 ? -21.192 9.807 -18.567 1.00 12.02 121 VAL A O 1
ATOM 981 N N . PRO A 1 143 ? -23.277 9.661 -19.461 1.00 12.73 122 PRO A N 1
ATOM 982 C CA . PRO A 1 143 ? -23.093 10.874 -20.277 1.00 13.11 122 PRO A CA 1
ATOM 983 C C . PRO A 1 143 ? -22.907 12.113 -19.418 1.00 13.13 122 PRO A C 1
ATOM 984 O O . PRO A 1 143 ? -23.569 12.276 -18.392 1.00 13.31 122 PRO A O 1
ATOM 988 N N . ASP A 1 144 ? -21.986 12.967 -19.833 1.00 12.84 123 ASP A N 1
ATOM 989 C CA . ASP A 1 144 ? -21.769 14.236 -19.171 1.00 12.47 123 ASP A CA 1
ATOM 990 C C . ASP A 1 144 ? -23.044 15.079 -19.275 1.00 11.96 123 ASP A C 1
ATOM 991 O O . ASP A 1 144 ? -23.444 15.428 -20.379 1.00 12.40 123 ASP A O 1
ATOM 996 N N . PRO A 1 145 ? -23.686 15.413 -18.131 1.00 11.13 124 PRO A N 1
ATOM 997 C CA . PRO A 1 145 ? -24.922 16.199 -18.180 1.00 11.10 124 PRO A CA 1
ATOM 998 C C . PRO A 1 145 ? -24.718 17.725 -18.121 1.00 11.04 124 PRO A C 1
ATOM 999 O O . PRO A 1 145 ? -25.695 18.471 -18.163 1.00 11.28 124 PRO A O 1
ATOM 1003 N N . TYR A 1 146 ? -23.470 18.178 -18.031 1.00 10.90 125 TYR A N 1
ATOM 1004 C CA . TYR A 1 146 ? -23.196 19.562 -17.638 1.00 11.86 125 TYR A CA 1
ATOM 1005 C C . TYR A 1 146 ? -23.832 20.629 -18.543 1.00 11.88 125 TYR A C 1
ATOM 1006 O O . TYR A 1 146 ? -24.272 21.679 -18.052 1.00 11.79 125 T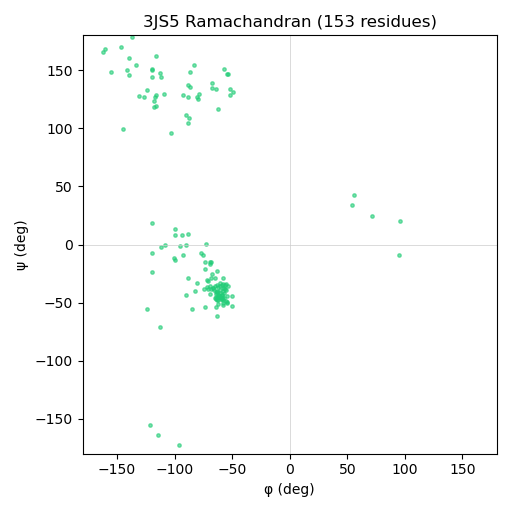YR A O 1
ATOM 1015 N N . TYR A 1 147 ? -23.856 20.361 -19.847 1.00 12.36 126 TYR A N 1
ATOM 1016 C CA . TYR A 1 147 ? -24.370 21.329 -20.823 1.00 13.13 126 TYR A CA 1
ATOM 1017 C C . TYR A 1 147 ? -25.801 21.048 -21.284 1.00 13.84 126 TYR A C 1
ATOM 1018 O O . TYR A 1 147 ? -26.274 21.634 -22.266 1.00 14.71 126 TYR A O 1
ATOM 1027 N N . GLY A 1 148 ? -26.499 20.162 -20.585 1.00 14.22 127 GLY A N 1
ATOM 1028 C CA . GLY A 1 148 ? -27.887 19.868 -20.941 1.00 15.04 127 GLY A CA 1
ATOM 1029 C C . GLY A 1 148 ? -28.856 20.305 -19.867 1.00 15.56 127 GLY A C 1
ATOM 1030 O O . GLY A 1 148 ? -28.501 21.078 -18.967 1.00 15.83 127 GLY A O 1
ATOM 1031 N N . GLY A 1 149 ? -30.083 19.798 -19.948 1.00 15.73 128 GLY A N 1
ATOM 1032 C CA . GLY A 1 149 ? -31.103 20.105 -18.947 1.00 15.66 128 GLY A CA 1
ATOM 1033 C C . GLY A 1 149 ? -31.218 19.046 -17.861 1.00 15.64 128 GLY A C 1
ATOM 1034 O O . GLY A 1 149 ? -30.417 18.109 -17.795 1.00 15.01 128 GLY A O 1
ATOM 1035 N N . GLU A 1 150 ? -32.232 19.197 -17.017 1.00 15.54 129 GLU A N 1
ATOM 1036 C CA . GLU A 1 150 ? -32.437 18.306 -15.884 1.00 15.91 129 GLU A CA 1
ATOM 1037 C C . GLU A 1 150 ? -32.580 16.847 -16.282 1.00 15.09 129 GLU A C 1
ATOM 1038 O O . GLU A 1 150 ? -32.130 15.975 -15.538 1.00 14.80 129 GLU A O 1
ATOM 1044 N N . LYS A 1 151 ? -33.188 16.584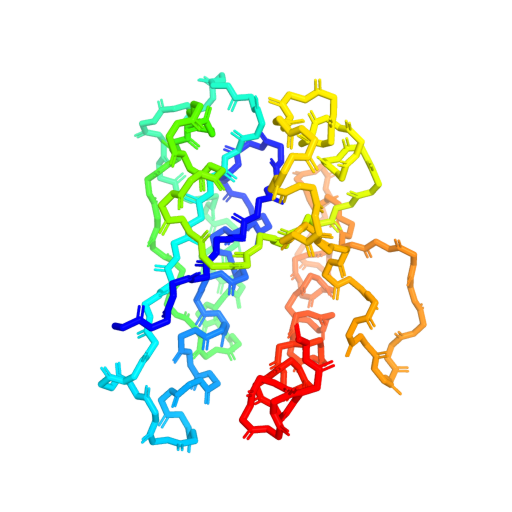 -17.447 1.00 14.40 130 LYS A N 1
ATOM 1045 C CA . LYS A 1 151 ? -33.338 15.205 -17.948 1.00 13.78 130 LYS A CA 1
ATOM 1046 C C . LYS A 1 151 ? -31.996 14.457 -18.049 1.00 13.13 130 LYS A C 1
ATOM 1047 O O . LYS A 1 151 ? -31.909 13.266 -17.729 1.00 12.99 130 LYS A O 1
ATOM 1049 N N . GLY A 1 152 ? -30.948 15.161 -18.480 1.00 12.39 131 GLY A N 1
ATOM 1050 C CA . GLY A 1 152 ? -29.605 14.587 -18.544 1.00 11.06 131 GLY A CA 1
ATOM 1051 C C . GLY A 1 152 ? -29.066 14.189 -17.180 1.00 10.17 131 GLY A C 1
ATOM 1052 O O . GLY A 1 152 ? -28.338 13.198 -17.057 1.00 10.08 131 GLY A O 1
ATOM 1053 N N . PHE A 1 153 ? -29.412 14.959 -16.152 1.00 9.56 132 PHE A N 1
ATOM 1054 C CA . PHE A 1 153 ? -29.024 14.621 -14.778 1.00 9.21 132 PHE A CA 1
ATOM 1055 C C . PHE A 1 153 ? -29.759 13.396 -14.280 1.00 9.59 132 PHE A C 1
ATOM 1056 O O . PHE A 1 153 ? -29.161 12.534 -13.651 1.00 9.93 132 PHE A O 1
ATOM 1064 N N . HIS A 1 154 ? -31.053 13.314 -14.572 1.00 9.72 133 HIS A N 1
ATOM 1065 C CA . HIS A 1 154 ? -31.816 12.119 -14.232 1.00 10.14 133 HIS A CA 1
ATOM 1066 C C . HIS A 1 154 ? -31.240 10.893 -14.928 1.00 9.80 133 HIS A C 1
ATOM 1067 O O . HIS A 1 154 ? -31.188 9.817 -14.340 1.00 9.57 133 HIS A O 1
ATOM 1074 N N . ARG A 1 155 ? -30.825 11.066 -16.185 1.00 10.10 134 ARG A N 1
ATOM 1075 C CA . ARG A 1 155 ? -30.236 9.964 -16.963 1.00 10.10 134 ARG A CA 1
ATOM 1076 C C . ARG A 1 155 ? -28.984 9.395 -16.280 1.00 9.92 134 ARG A C 1
ATOM 1077 O O . ARG A 1 155 ? -28.791 8.184 -16.222 1.00 9.83 134 ARG A O 1
ATOM 1085 N N . VAL A 1 156 ? -28.131 10.281 -15.772 1.00 9.61 135 VAL A N 1
ATOM 1086 C CA . VAL A 1 156 ? -26.951 9.876 -15.006 1.00 9.66 135 VAL A CA 1
ATOM 1087 C C . VAL A 1 156 ? -27.383 9.024 -13.793 1.00 9.56 135 VAL A C 1
ATOM 1088 O O . VAL A 1 156 ? -26.840 7.950 -13.563 1.00 9.66 135 VAL A O 1
ATOM 1092 N N . ILE A 1 157 ? -28.379 9.490 -13.047 1.00 9.40 136 ILE A N 1
ATOM 1093 C CA . ILE A 1 157 ? -28.860 8.728 -11.884 1.00 9.77 136 ILE A CA 1
ATOM 1094 C C . ILE A 1 157 ? -29.427 7.365 -12.306 1.00 9.51 136 ILE A C 1
ATOM 1095 O O . ILE A 1 157 ? -29.140 6.347 -11.675 1.00 9.53 136 ILE A O 1
ATOM 1100 N N . ASP A 1 158 ? -30.210 7.351 -13.381 1.00 9.45 137 ASP A N 1
ATOM 1101 C CA . ASP A 1 158 ? -30.740 6.095 -13.937 1.00 9.89 137 ASP A CA 1
ATOM 1102 C C . ASP A 1 158 ? -29.631 5.062 -14.146 1.00 9.51 137 ASP A C 1
ATOM 1103 O O . ASP A 1 158 ? -29.724 3.927 -13.691 1.00 9.59 137 ASP A O 1
ATOM 1108 N N . ILE A 1 159 ? -28.589 5.468 -14.856 1.00 9.65 138 ILE A N 1
ATOM 1109 C CA . ILE A 1 159 ? -27.472 4.579 -15.193 1.00 9.71 138 ILE A CA 1
ATOM 1110 C C . ILE A 1 159 ? -26.715 4.115 -13.946 1.00 9.61 138 ILE A C 1
ATOM 1111 O O . ILE A 1 159 ? -26.354 2.944 -13.834 1.00 9.54 138 ILE A O 1
ATOM 1116 N N . LEU A 1 160 ? -26.507 5.033 -13.005 1.00 8.99 139 LEU A N 1
ATOM 1117 C CA . LEU A 1 160 ? -25.832 4.698 -11.762 1.00 9.25 139 LEU A CA 1
ATOM 1118 C C . LEU A 1 160 ? -26.618 3.726 -10.894 1.00 9.26 139 LEU A C 1
ATOM 1119 O O . LEU A 1 160 ? -26.031 2.828 -10.297 1.00 10.05 139 LEU A O 1
ATOM 1124 N N . GLU A 1 161 ? -27.938 3.886 -10.839 1.00 9.38 140 GLU A N 1
ATOM 1125 C CA . GLU A 1 161 ? -28.777 2.984 -10.054 1.00 9.41 140 GLU A CA 1
ATOM 1126 C C . GLU A 1 161 ? -28.709 1.557 -10.590 1.00 9.59 140 GLU A C 1
ATOM 1127 O O . GLU A 1 161 ? -28.652 0.606 -9.812 1.00 10.04 140 GLU A O 1
ATOM 1133 N N . ASP A 1 162 ? -28.692 1.430 -11.914 1.00 9.52 141 ASP A N 1
ATOM 1134 C CA . ASP A 1 162 ? -28.485 0.148 -12.585 1.00 9.65 141 ASP A CA 1
ATOM 1135 C C . ASP A 1 162 ? -27.090 -0.401 -12.242 1.00 9.85 141 ASP A C 1
ATOM 1136 O O . ASP A 1 162 ? -26.960 -1.476 -11.631 1.00 9.60 141 ASP A O 1
ATOM 1141 N N . ALA A 1 163 ? -26.051 0.348 -12.613 1.00 10.03 142 ALA A N 1
ATOM 1142 C CA . ALA A 1 163 ? -24.682 -0.149 -12.508 1.00 10.37 142 ALA A CA 1
ATOM 1143 C C . ALA A 1 163 ? -24.258 -0.409 -11.058 1.00 11.16 142 ALA A C 1
ATOM 1144 O O . ALA A 1 163 ? -23.635 -1.426 -10.770 1.00 10.80 142 ALA A O 1
ATOM 1146 N N . CYS A 1 164 ? -24.613 0.499 -10.146 1.00 11.43 143 CYS A N 1
ATOM 1147 C CA . CYS A 1 164 ? -24.177 0.389 -8.754 1.00 12.63 143 CYS A CA 1
ATOM 1148 C C . CYS A 1 164 ? -24.792 -0.818 -8.060 1.00 12.65 143 CYS A C 1
ATOM 1149 O O . CYS A 1 164 ? -24.136 -1.478 -7.248 1.00 12.74 143 CYS A O 1
ATOM 1152 N N . GLU A 1 165 ? -26.051 -1.101 -8.381 1.00 12.79 144 GLU A N 1
ATOM 1153 C CA . GLU A 1 165 ? -26.738 -2.254 -7.812 1.00 13.80 144 GLU A CA 1
ATOM 1154 C C . GLU A 1 165 ? -26.052 -3.555 -8.215 1.00 13.50 144 GLU A C 1
ATOM 1155 O O . GLU A 1 165 ? -25.793 -4.417 -7.376 1.00 13.04 144 GLU A O 1
ATOM 1161 N N . ASN A 1 166 ? -25.759 -3.696 -9.507 1.00 13.23 145 ASN A N 1
ATOM 1162 C CA . ASN A 1 166 ? -25.062 -4.883 -9.979 1.00 13.50 145 ASN A CA 1
ATOM 1163 C C . ASN A 1 166 ? -23.631 -4.937 -9.444 1.00 13.46 145 ASN A C 1
ATOM 1164 O O . ASN A 1 166 ? -23.140 -6.010 -9.064 1.00 13.99 145 ASN A O 1
ATOM 1169 N N . LEU A 1 167 ? -22.982 -3.775 -9.366 1.00 13.42 146 LEU A N 1
ATOM 1170 C CA . LEU A 1 167 ? -21.626 -3.710 -8.816 1.00 13.58 146 LEU A CA 1
ATOM 1171 C C . LEU A 1 167 ? -21.527 -4.269 -7.386 1.00 13.71 146 LEU A C 1
ATOM 1172 O O . LEU A 1 167 ? -20.613 -5.044 -7.090 1.00 13.94 146 LEU A O 1
ATOM 1177 N N . ILE A 1 168 ? -22.447 -3.895 -6.501 1.00 14.46 147 ILE A N 1
ATOM 1178 C CA . ILE A 1 168 ? -22.339 -4.372 -5.113 1.00 15.18 147 ILE A CA 1
ATOM 1179 C C . ILE A 1 168 ? -22.439 -5.908 -5.064 1.00 16.13 147 ILE A C 1
ATOM 1180 O O . ILE A 1 168 ? -21.735 -6.568 -4.277 1.00 16.23 147 ILE A O 1
ATOM 1185 N N . ILE A 1 169 ? -23.290 -6.457 -5.930 1.00 16.87 148 ILE A N 1
ATOM 1186 C CA . ILE A 1 169 ? -23.484 -7.901 -6.051 1.00 18.21 148 ILE A CA 1
ATOM 1187 C C . ILE A 1 169 ? -22.189 -8.601 -6.499 1.00 18.46 148 ILE A C 1
ATOM 1188 O O . ILE A 1 169 ? -21.740 -9.552 -5.859 1.00 18.74 148 ILE A O 1
ATOM 1193 N N . LYS A 1 170 ? -21.581 -8.104 -7.576 1.00 19.14 149 LYS A N 1
ATOM 1194 C CA . LYS A 1 170 ? -20.291 -8.607 -8.069 1.00 19.54 149 LYS A CA 1
ATOM 1195 C C . LYS A 1 170 ? -19.174 -8.542 -7.026 1.00 19.86 149 LYS A C 1
ATOM 1196 O O . LYS A 1 170 ? -18.369 -9.474 -6.924 1.00 19.51 149 LYS A O 1
ATOM 1202 N N . LEU A 1 171 ? -19.115 -7.433 -6.282 1.00 19.80 150 LEU A N 1
ATOM 1203 C CA . LEU A 1 171 ? -18.123 -7.244 -5.223 1.00 20.06 150 LEU A CA 1
ATOM 1204 C C . LEU A 1 171 ? -18.315 -8.290 -4.121 1.00 20.87 150 LEU A C 1
ATOM 1205 O O . LEU A 1 171 ? -17.360 -8.956 -3.706 1.00 20.30 150 LEU A O 1
ATOM 1210 N N . GLU A 1 172 ? -19.550 -8.475 -3.681 1.00 22.01 151 GLU A N 1
ATOM 1211 C CA . GLU A 1 172 ? -19.852 -9.406 -2.586 1.00 23.44 151 GLU A CA 1
ATOM 1212 C C . GLU A 1 172 ? -19.720 -10.856 -3.003 1.00 24.23 151 GLU A C 1
ATOM 1213 O O . GLU A 1 172 ? -19.367 -11.692 -2.220 1.00 24.57 151 GLU A O 1
ATOM 1219 N N . GLU A 1 173 ? -19.992 -11.120 -4.263 1.00 25.00 152 GLU A N 1
ATOM 1220 C CA . GLU A 1 173 ? -19.747 -12.461 -4.819 1.00 26.04 152 GLU A CA 1
ATOM 1221 C C . GLU A 1 173 ? -18.263 -12.722 -5.110 1.00 26.38 152 GLU A C 1
ATOM 1222 O O . GLU A 1 173 ? -17.884 -13.843 -5.448 1.00 26.90 152 GLU A O 1
ATOM 1228 N N . GLY A 1 174 ? -17.435 -11.689 -4.975 1.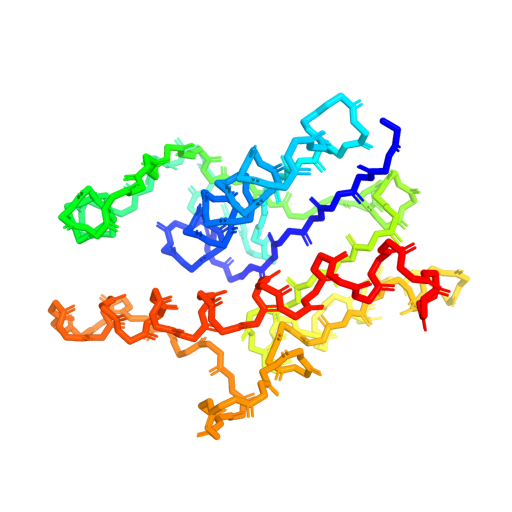00 26.94 153 GLY A N 1
ATOM 1229 C CA . GLY A 1 174 ? -15.994 -11.785 -5.242 1.00 27.45 153 GLY A CA 1
ATOM 1230 C C . GLY A 1 174 ? -15.653 -11.920 -6.723 1.00 27.87 153 GLY A C 1
ATOM 1231 O O . GLY A 1 174 ? -14.587 -12.433 -7.076 1.00 27.79 153 GLY A O 1
ATOM 1232 N N . LYS A 1 175 ? -16.549 -11.447 -7.589 1.00 27.88 154 LYS A N 1
ATOM 1233 C CA . LYS A 1 175 ? -16.414 -11.656 -9.036 1.00 28.39 154 LYS A CA 1
ATOM 1234 C C . LYS A 1 175 ? -15.359 -10.776 -9.707 1.00 28.20 154 LYS A C 1
ATOM 1235 O O . LYS A 1 175 ? -15.024 -10.972 -10.877 1.00 28.04 154 LYS A O 1
ATOM 1241 N N . LEU A 1 176 ? -14.833 -9.807 -8.963 1.00 28.21 155 LEU A N 1
ATOM 1242 C CA . LEU A 1 176 ? -13.745 -8.978 -9.467 1.00 28.28 155 LEU A CA 1
ATOM 1243 C C . LEU A 1 176 ? -12.438 -9.452 -8.824 1.00 28.46 155 LEU A C 1
ATOM 1244 O O . LEU A 1 176 ? -11.395 -8.832 -8.994 1.00 29.05 155 LEU A O 1
#

CATH classification: 3.40.50.2300

B-factor: mean 17.17, std 6.71, range [5.8, 42.75]

Foldseek 3Di:
DAEEEEEEAFQQAQRLLLQFLLCVLCVVVVNNVPYDYYYAYQDCPQAQHWHDPLLCVLQVVVPTHRTDGYHHDDQCCLVPHQAYEYQAPVRQVSCCVSHDPVSNVRYDHLQVQADDDDDRGLDDCPPHDSVSSVSSNVSSNRSSNSVVVCVVVVVD

Sequence (156 aa):
SMKLLFVCLGNICRSPAAEAVMKKVIQNHHLTEKYICDSAGTCSYHEGQQADSRMRKVGKSRGYQVDSSISRPVVSSDFKNFDYIFAMDNDNYYELLDRCPEQYKQKIFKMVDFCTTIKTTEVPDPYYGGEKGFHRVIDILEDACENLIIKLEEGKL

Nearest PDB structures (foldseek):
  3js5-assembly1_A  TM=1.006E+00  e=4.405E-36  Entamoeba histolytica HM-1:IMSS
  3jvi-assembly1_A  TM=9.910E-01  e=4.620E-31  Entamoeba histolytica HM-1:IMSS
  2cwd-assembly3_C  TM=9.489E-01  e=1.465E-16  Thermus thermophilus HB8
  1c0e-assembly2_B  TM=9.346E-01  e=1.562E-16  Bos taurus
  7cuy-assembly2_B  TM=9.511E-01  e=7.361E-16  Drosophila melanogaster